Protein AF-A0A061AI65-F1 (afdb_monomer)

Sequence (169 aa):
MPPKVPLSLSTRLTLSELQPLTQSQQLLRLYRRFIRLSIFIPSRKHRLTYSSLLRDRFTIGFNSRHKKVLGIDPGLTDIDLIARTINTLELVNEAFTYNDKMSTDIIMNLIKLEQSKIIYASKNQKDRTLEGKFKQYEYHDDKKTLELTSLKEYDKTLMRFNETMNMCL

Nearest PDB structures (foldseek):
  8qj2-assembly1_A  TM=2.669E-01  e=6.854E+00  Escherichia coli

InterPro domains:
  IPR060746 Increased recombination centres protein 19 [PF27708] (9-169)

Foldseek 3Di:
DDDPDPPPCPPQDDLVNQVVDDLVVLLVVLLVLQLVLLVQVPDPLLSVLSNVVSVVLSVQDLQNLCCVQVVDRPPDDSSLSSVQSSLQSVLSCCVRVVVPVVSVVVSSVVSVVSVVVVVVCVVVCPPPPCVPPVPDPDDDDDDDPDPVCVVSVVSNVVSVVSVVSSHSD

Structure (mmCIF, N/CA/C/O backbone):
data_AF-A0A061AI65-F1
#
_entry.id   AF-A0A061AI65-F1
#
loop_
_atom_site.group_PDB
_atom_site.id
_atom_site.type_symbol
_atom_site.label_atom_id
_atom_site.label_alt_id
_atom_site.label_comp_id
_atom_site.label_asym_id
_atom_site.label_entity_id
_atom_site.label_seq_id
_atom_site.pdbx_PDB_ins_code
_atom_site.Cartn_x
_atom_site.Cartn_y
_atom_site.Cartn_z
_atom_site.occupancy
_atom_site.B_iso_or_equiv
_atom_site.auth_seq_id
_atom_site.auth_comp_id
_atom_site.auth_asym_id
_atom_site.auth_atom_id
_atom_site.pdbx_PDB_model_num
ATOM 1 N N . MET A 1 1 ? -27.008 4.906 -20.277 1.00 35.16 1 MET A N 1
ATOM 2 C CA . MET A 1 1 ? -25.859 4.095 -20.736 1.00 35.16 1 MET A CA 1
ATOM 3 C C . MET A 1 1 ? -24.584 4.861 -20.422 1.00 35.16 1 MET A C 1
ATOM 5 O O . MET A 1 1 ? -24.478 5.980 -20.908 1.00 35.16 1 MET A O 1
ATOM 9 N N . PRO A 1 2 ? -23.656 4.356 -19.594 1.00 33.47 2 PRO A N 1
ATOM 10 C CA . PRO A 1 2 ? -22.351 4.991 -19.478 1.00 33.47 2 PRO A CA 1
ATOM 11 C C . PRO A 1 2 ? -21.491 4.608 -20.698 1.00 33.47 2 PRO A C 1
ATOM 13 O O . PRO A 1 2 ? -21.661 3.512 -21.244 1.00 33.47 2 PRO A O 1
ATOM 16 N N . PRO A 1 3 ? -20.602 5.498 -21.164 1.00 41.28 3 PRO A N 1
ATOM 17 C CA . PRO A 1 3 ? -19.841 5.272 -22.382 1.00 41.28 3 PRO A CA 1
ATOM 18 C C . PRO A 1 3 ? -18.800 4.166 -22.177 1.00 41.28 3 PRO A C 1
ATOM 20 O O . PRO A 1 3 ? -18.000 4.204 -21.242 1.00 41.28 3 PRO A O 1
ATOM 23 N N . LYS A 1 4 ? -18.793 3.197 -23.101 1.00 47.69 4 LYS A N 1
ATOM 24 C CA . LYS A 1 4 ? -17.677 2.277 -23.339 1.00 47.69 4 LYS A CA 1
ATOM 25 C C . LYS A 1 4 ? -16.541 3.070 -23.985 1.00 47.69 4 LYS A C 1
ATOM 27 O O . LYS A 1 4 ? -16.437 3.123 -25.205 1.00 47.69 4 LYS A O 1
ATOM 32 N N . VAL A 1 5 ? -15.702 3.704 -23.175 1.00 42.16 5 VAL A N 1
ATOM 33 C CA . VAL A 1 5 ? -14.357 4.065 -23.630 1.00 42.16 5 VAL A CA 1
ATOM 34 C C . VAL A 1 5 ? -13.497 2.828 -23.398 1.00 42.16 5 VAL A C 1
ATOM 36 O O . VAL A 1 5 ? -13.370 2.417 -22.241 1.00 42.16 5 VAL A O 1
ATOM 39 N N . PRO A 1 6 ? -12.897 2.210 -24.429 1.00 40.97 6 PRO A N 1
ATOM 40 C CA . PRO A 1 6 ? -11.776 1.334 -24.180 1.00 40.97 6 PRO A CA 1
ATOM 41 C C . PRO A 1 6 ? -10.648 2.267 -23.751 1.00 40.97 6 PRO A C 1
ATOM 43 O O . PRO A 1 6 ? -9.958 2.860 -24.578 1.00 40.97 6 PRO A O 1
ATOM 46 N N . LEU A 1 7 ? -10.490 2.472 -22.441 1.00 44.16 7 LEU A N 1
ATOM 47 C CA . LEU A 1 7 ? -9.191 2.882 -21.942 1.00 44.16 7 LEU A CA 1
ATOM 48 C C . LEU A 1 7 ? -8.259 1.783 -22.436 1.00 44.16 7 LEU A C 1
ATOM 50 O O . LEU A 1 7 ? -8.306 0.668 -21.918 1.00 44.16 7 LEU A O 1
ATOM 54 N N . SER A 1 8 ? -7.444 2.074 -23.451 1.00 43.12 8 SER A N 1
ATOM 55 C CA . SER A 1 8 ? -6.233 1.309 -23.699 1.00 43.12 8 SER A CA 1
ATOM 56 C C . SER A 1 8 ? -5.347 1.542 -22.477 1.00 43.12 8 SER A C 1
ATOM 58 O O . SER A 1 8 ? -4.449 2.386 -22.451 1.00 43.12 8 SER A O 1
ATOM 60 N N . LEU A 1 9 ? -5.698 0.850 -21.399 1.00 47.81 9 LEU A N 1
ATOM 61 C CA . LEU A 1 9 ? -4.876 0.573 -20.256 1.00 47.81 9 LEU A CA 1
ATOM 62 C C . LEU A 1 9 ? -3.701 -0.203 -20.847 1.00 47.81 9 LEU A C 1
ATOM 64 O O . LEU A 1 9 ? -3.693 -1.422 -20.877 1.00 47.81 9 LEU A O 1
ATOM 68 N N . SER A 1 10 ? -2.703 0.504 -21.376 1.00 47.09 10 SER A N 1
ATOM 69 C CA . SER A 1 10 ? -1.340 0.011 -21.259 1.00 47.09 10 SER A CA 1
ATOM 70 C C . SER A 1 10 ? -1.088 -0.000 -19.748 1.00 47.09 10 SER A C 1
ATOM 72 O O . SER A 1 10 ? -0.839 1.043 -19.121 1.00 47.09 10 SER A O 1
ATOM 74 N N . THR A 1 11 ? -1.455 -1.134 -19.142 1.00 54.12 11 THR A N 1
ATOM 75 C CA . THR A 1 11 ? -1.703 -1.295 -17.702 1.00 54.12 11 THR A CA 1
ATOM 76 C C . THR A 1 11 ? -0.440 -1.606 -16.937 1.00 54.12 11 THR A C 1
ATOM 78 O O . THR A 1 11 ? -0.403 -1.398 -15.728 1.00 54.12 11 THR A O 1
ATOM 81 N N . ARG A 1 12 ? 0.591 -2.085 -17.632 1.00 67.06 12 ARG A N 1
ATOM 82 C CA . ARG A 1 12 ? 1.801 -2.583 -17.004 1.00 67.06 12 ARG A CA 1
ATOM 83 C C . ARG A 1 12 ? 2.902 -1.545 -17.119 1.00 67.06 12 ARG A C 1
ATOM 85 O O . ARG A 1 12 ? 3.507 -1.388 -18.169 1.00 67.06 12 ARG A O 1
ATOM 92 N N . LEU A 1 13 ? 3.100 -0.805 -16.037 1.00 80.38 13 LEU A N 1
ATOM 93 C CA . LEU A 1 13 ? 4.255 0.067 -15.879 1.00 80.38 13 LEU A CA 1
ATOM 94 C C . LEU A 1 13 ? 5.452 -0.822 -15.536 1.00 80.38 13 LEU A C 1
ATOM 96 O O . LEU A 1 13 ? 5.397 -1.539 -14.540 1.00 80.38 13 LEU A O 1
ATOM 100 N N . THR A 1 14 ? 6.503 -0.806 -16.348 1.00 85.00 14 THR A N 1
ATOM 101 C CA . THR A 1 14 ? 7.672 -1.668 -16.122 1.00 85.00 14 THR A CA 1
ATOM 102 C C . THR A 1 14 ? 8.815 -0.908 -15.457 1.00 85.00 14 THR A C 1
ATOM 104 O O . THR A 1 14 ? 8.885 0.323 -15.483 1.00 85.00 14 THR A O 1
ATOM 107 N N . LEU A 1 15 ? 9.759 -1.651 -14.875 1.00 84.44 15 LEU A N 1
ATOM 108 C CA . LEU A 1 15 ? 10.965 -1.059 -14.300 1.00 84.44 15 LEU A CA 1
ATOM 109 C C . LEU A 1 15 ? 11.817 -0.359 -15.372 1.00 84.44 15 LEU A C 1
ATOM 111 O O . LEU A 1 15 ? 12.333 0.726 -15.120 1.00 84.44 15 LEU A O 1
ATOM 115 N N . SER A 1 16 ? 11.906 -0.928 -16.579 1.00 85.88 16 SER A N 1
ATOM 116 C CA . SER A 1 16 ? 12.660 -0.347 -17.698 1.00 85.88 16 SER A CA 1
ATOM 117 C C . SER A 1 16 ? 12.093 0.994 -18.172 1.00 85.88 16 SER A C 1
ATOM 119 O O . SER A 1 16 ? 12.851 1.875 -18.565 1.00 85.88 16 SER A O 1
ATOM 121 N N . GLU A 1 17 ? 10.774 1.189 -18.087 1.00 86.50 17 GLU A N 1
ATOM 122 C CA . GLU A 1 17 ? 10.128 2.471 -18.395 1.00 86.50 17 GLU A CA 1
ATOM 123 C C . GLU A 1 17 ? 10.386 3.546 -17.330 1.00 86.50 17 GLU A C 1
ATOM 125 O O . GLU A 1 17 ? 10.315 4.744 -17.622 1.00 86.50 17 GLU A O 1
ATOM 130 N N . LEU A 1 18 ? 10.642 3.136 -16.085 1.00 88.00 18 LEU A N 1
ATOM 131 C CA . LEU A 1 18 ? 10.854 4.040 -14.956 1.00 88.00 18 LEU A CA 1
ATOM 132 C C . LEU A 1 18 ? 12.325 4.375 -14.718 1.00 88.00 18 LEU A C 1
ATOM 134 O O . LEU A 1 18 ? 12.623 5.511 -14.358 1.00 88.00 18 LEU A O 1
ATOM 138 N N . GLN A 1 19 ? 13.239 3.432 -14.946 1.00 87.00 19 GLN A N 1
ATOM 139 C CA . GLN A 1 19 ? 14.679 3.603 -14.733 1.00 87.00 19 GLN A CA 1
ATOM 140 C C . GLN A 1 19 ? 15.302 4.869 -15.345 1.00 87.00 19 GLN A C 1
ATOM 142 O O . GLN A 1 19 ? 16.096 5.493 -14.645 1.00 87.00 19 GLN A O 1
ATOM 147 N N . PRO A 1 20 ? 14.967 5.307 -16.576 1.00 90.50 20 PRO A N 1
ATOM 148 C CA . PRO A 1 20 ? 15.583 6.510 -17.143 1.00 90.50 20 PRO A CA 1
ATOM 149 C C . PRO A 1 20 ? 15.086 7.823 -16.511 1.00 90.50 20 PRO A C 1
ATOM 151 O O . PRO A 1 20 ? 15.587 8.893 -16.848 1.00 90.50 20 PRO A O 1
ATOM 154 N N . LEU A 1 21 ? 14.072 7.777 -15.643 1.00 90.81 21 LEU A N 1
ATOM 155 C CA . LEU A 1 21 ? 13.452 8.954 -15.037 1.00 90.81 21 LEU A CA 1
ATOM 156 C C . LEU A 1 21 ? 14.089 9.299 -13.688 1.00 90.81 21 LEU A C 1
ATOM 158 O O . LEU A 1 21 ? 14.644 8.442 -13.006 1.00 90.81 21 LEU A O 1
ATOM 162 N N . THR A 1 22 ? 13.929 10.547 -13.243 1.00 90.75 22 THR A N 1
ATOM 163 C CA . THR A 1 22 ? 14.318 10.922 -11.875 1.00 90.75 22 THR A CA 1
ATOM 164 C C . THR A 1 22 ? 13.389 10.278 -10.842 1.00 90.75 22 THR A C 1
ATOM 166 O O . THR A 1 22 ? 12.217 10.020 -11.126 1.00 90.75 22 THR A O 1
ATOM 169 N N . GLN A 1 23 ? 13.862 10.090 -9.607 1.00 85.81 23 GLN A N 1
ATOM 170 C CA . GLN A 1 23 ? 13.065 9.493 -8.524 1.00 85.81 23 GLN A CA 1
ATOM 171 C C . GLN A 1 23 ? 11.710 10.199 -8.328 1.00 85.81 23 GLN A C 1
ATOM 173 O O . GLN A 1 23 ? 10.664 9.559 -8.235 1.00 85.81 23 GLN A O 1
ATOM 178 N N . SER A 1 24 ? 11.697 11.536 -8.363 1.00 87.00 24 SER A N 1
ATOM 179 C CA . SER A 1 24 ? 10.463 12.328 -8.275 1.00 87.00 24 SER A CA 1
ATOM 180 C C . SER A 1 24 ? 9.481 12.012 -9.413 1.00 87.00 24 SER A C 1
ATOM 182 O O . SER A 1 24 ? 8.281 11.847 -9.184 1.00 87.00 24 SER A O 1
ATOM 184 N N . GLN A 1 25 ? 9.980 11.867 -10.644 1.00 90.94 25 GLN A N 1
ATOM 185 C CA . GLN A 1 25 ? 9.159 11.522 -11.806 1.00 90.94 25 GLN A CA 1
ATOM 186 C C . GLN A 1 25 ? 8.619 10.091 -11.723 1.00 90.94 25 GLN A C 1
ATOM 188 O O . GLN A 1 25 ? 7.455 9.865 -12.063 1.00 90.94 25 GLN A O 1
ATOM 193 N N . GLN A 1 26 ? 9.430 9.140 -11.252 1.00 90.12 26 GLN A N 1
ATOM 194 C CA . GLN A 1 26 ? 9.018 7.750 -11.043 1.00 90.12 26 GLN A CA 1
ATOM 195 C C . GLN A 1 26 ? 7.874 7.676 -10.028 1.00 90.12 26 GLN A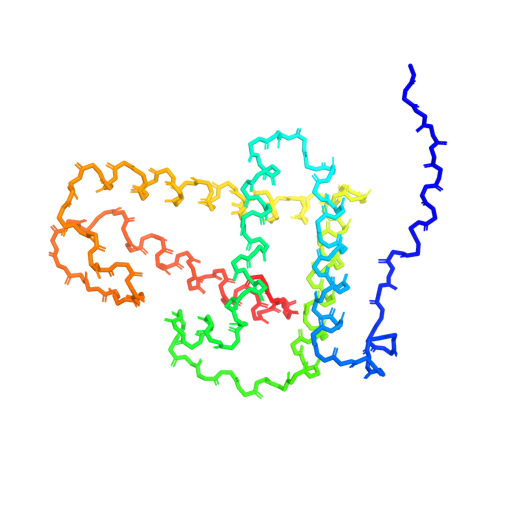 C 1
ATOM 197 O O . GLN A 1 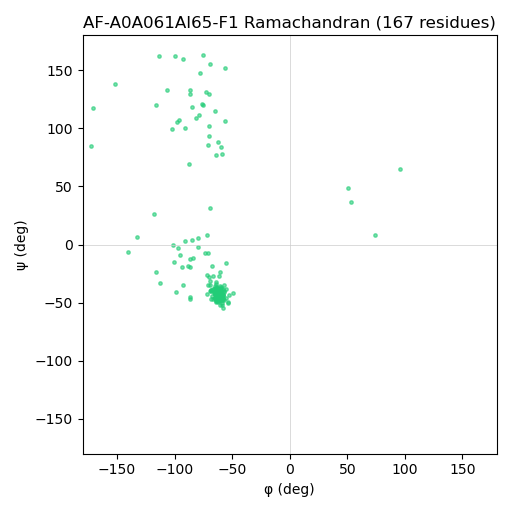26 ? 6.801 7.152 -10.342 1.00 90.12 26 GLN A O 1
ATOM 202 N N . LEU A 1 27 ? 8.060 8.289 -8.854 1.00 88.19 27 LEU A N 1
ATOM 203 C CA . LEU A 1 27 ? 7.054 8.340 -7.793 1.00 88.19 27 LEU A CA 1
ATOM 204 C C . LEU A 1 27 ? 5.771 9.029 -8.264 1.00 88.19 27 LEU A C 1
ATOM 206 O O . LEU A 1 27 ? 4.677 8.520 -8.027 1.00 88.19 27 LEU A O 1
ATOM 210 N N . LEU A 1 28 ? 5.879 10.142 -8.994 1.00 90.06 28 LEU A N 1
ATOM 211 C CA . LEU A 1 28 ? 4.715 10.849 -9.526 1.00 90.06 28 LEU A CA 1
ATOM 212 C C . LEU A 1 28 ? 3.937 10.006 -10.546 1.00 90.06 28 LEU A C 1
ATOM 214 O O . LEU A 1 28 ? 2.702 10.013 -10.541 1.00 90.06 28 LEU A O 1
ATOM 218 N N . ARG A 1 29 ? 4.631 9.280 -11.432 1.00 91.12 29 ARG A N 1
ATOM 219 C CA . ARG A 1 29 ? 3.983 8.384 -12.405 1.00 91.12 29 ARG A CA 1
ATOM 220 C C . ARG A 1 29 ? 3.267 7.232 -11.708 1.00 91.12 29 ARG A C 1
ATOM 222 O O . ARG A 1 29 ? 2.105 6.982 -12.032 1.00 91.12 29 ARG A O 1
ATOM 229 N N . LEU A 1 30 ? 3.920 6.592 -10.738 1.00 91.19 30 LEU A N 1
ATOM 230 C CA . LEU A 1 30 ? 3.333 5.533 -9.914 1.00 91.19 30 LEU A CA 1
ATOM 231 C C . LEU A 1 30 ? 2.100 6.047 -9.160 1.00 91.19 30 LEU A C 1
ATOM 233 O O . LEU A 1 30 ? 1.009 5.500 -9.316 1.00 91.19 30 LEU A O 1
ATOM 237 N N . TYR A 1 31 ? 2.228 7.164 -8.441 1.00 91.81 31 TYR A N 1
ATOM 238 C CA . TYR A 1 31 ? 1.137 7.780 -7.684 1.00 91.81 31 TYR A CA 1
ATOM 239 C C . TYR A 1 31 ? -0.083 8.083 -8.564 1.00 91.81 31 TYR A C 1
ATOM 241 O O . TYR A 1 31 ? -1.214 7.732 -8.225 1.00 91.81 31 TYR A O 1
ATOM 249 N N . ARG A 1 32 ? 0.127 8.670 -9.752 1.00 91.38 32 ARG A N 1
ATOM 250 C CA . ARG A 1 32 ? -0.959 8.944 -10.710 1.00 91.38 32 ARG A CA 1
ATOM 251 C C . ARG A 1 32 ? -1.684 7.672 -11.149 1.00 91.38 32 ARG A C 1
ATOM 253 O O . ARG A 1 32 ? -2.898 7.717 -11.347 1.00 91.38 32 ARG A O 1
ATOM 260 N N . ARG A 1 33 ? -0.976 6.550 -11.315 1.00 91.38 33 ARG A N 1
ATOM 261 C CA . ARG A 1 33 ? -1.590 5.259 -11.667 1.00 91.38 33 ARG A CA 1
ATOM 262 C C . ARG A 1 33 ? -2.436 4.720 -10.515 1.00 91.38 33 ARG A C 1
ATOM 264 O O . ARG A 1 33 ? -3.599 4.406 -10.750 1.00 91.38 33 ARG A O 1
ATOM 271 N N . PHE A 1 34 ? -1.925 4.731 -9.285 1.00 92.56 34 PHE A N 1
ATOM 272 C CA . PHE A 1 34 ? -2.707 4.340 -8.106 1.00 92.56 34 PHE A CA 1
ATOM 273 C C . PHE A 1 34 ? -3.977 5.181 -7.932 1.00 92.56 34 PHE A C 1
ATOM 275 O O . PHE A 1 34 ? -5.048 4.633 -7.677 1.00 92.56 34 PHE A O 1
ATOM 282 N N . ILE A 1 35 ? -3.885 6.502 -8.121 1.00 91.44 35 ILE A N 1
ATOM 283 C CA . ILE A 1 35 ? -5.040 7.404 -8.020 1.00 91.44 35 ILE A CA 1
ATOM 284 C C . ILE A 1 35 ? -6.082 7.103 -9.098 1.00 91.44 35 ILE A C 1
ATOM 286 O O . ILE A 1 35 ? -7.275 7.104 -8.800 1.00 91.44 35 ILE A O 1
ATOM 290 N N . ARG A 1 36 ? -5.669 6.792 -10.332 1.00 91.06 36 ARG A N 1
ATOM 291 C CA . ARG A 1 36 ? -6.611 6.393 -11.391 1.00 91.06 36 ARG A CA 1
ATOM 292 C C . ARG A 1 36 ? -7.387 5.133 -11.025 1.00 91.06 36 ARG A C 1
ATOM 294 O O . ARG A 1 36 ? -8.570 5.077 -11.326 1.00 91.06 36 ARG A O 1
ATOM 301 N N . LEU A 1 37 ? -6.769 4.174 -10.334 1.00 89.69 37 LEU A N 1
ATOM 302 C CA . LEU A 1 37 ? -7.450 2.949 -9.898 1.00 89.69 37 LEU A CA 1
ATOM 303 C C . LEU A 1 37 ? -8.525 3.206 -8.828 1.00 89.69 37 LEU A C 1
ATOM 305 O O . LEU A 1 37 ? -9.441 2.404 -8.676 1.00 89.69 37 LEU A O 1
ATOM 309 N N . SER A 1 38 ? -8.494 4.356 -8.142 1.00 89.56 38 SER A N 1
ATOM 310 C CA . SER A 1 38 ? -9.519 4.698 -7.146 1.00 89.56 38 SER A CA 1
ATOM 311 C C . SER A 1 38 ? -10.936 4.776 -7.727 1.00 89.56 38 SER A C 1
ATOM 313 O O . SER A 1 38 ? -11.898 4.582 -6.988 1.00 89.56 38 SER A O 1
ATOM 315 N N . ILE A 1 39 ? -11.093 5.019 -9.036 1.00 88.44 39 ILE A N 1
ATOM 316 C CA . ILE A 1 39 ? -12.410 5.098 -9.691 1.00 88.44 39 ILE A CA 1
ATOM 317 C C . ILE A 1 39 ? -13.193 3.784 -9.596 1.00 88.44 39 ILE A C 1
ATOM 319 O O . ILE A 1 39 ? -14.420 3.809 -9.590 1.00 88.44 39 ILE A O 1
ATOM 323 N N . PHE A 1 40 ? -12.485 2.658 -9.486 1.00 88.25 40 PHE A N 1
ATOM 324 C CA . PHE A 1 40 ? -13.061 1.319 -9.407 1.00 88.25 40 PHE A CA 1
ATOM 325 C C . PHE A 1 40 ? -13.492 0.937 -7.985 1.00 88.25 40 PHE A C 1
ATOM 327 O O . PHE A 1 40 ? -14.220 -0.032 -7.796 1.00 88.25 40 PHE A O 1
ATOM 334 N N . ILE A 1 41 ? -13.106 1.717 -6.970 1.00 88.38 41 ILE A N 1
ATOM 335 C CA . ILE A 1 41 ? -13.553 1.499 -5.593 1.00 88.38 41 ILE A CA 1
ATOM 336 C C . ILE A 1 41 ? -15.009 1.983 -5.475 1.00 88.38 41 ILE A C 1
ATOM 338 O O . ILE A 1 41 ? -15.262 3.182 -5.652 1.00 88.38 41 ILE A O 1
ATOM 342 N N . PRO A 1 42 ? -15.981 1.121 -5.112 1.00 84.25 42 PRO A N 1
ATOM 343 C CA . PRO A 1 42 ? -17.406 1.459 -5.227 1.00 84.25 42 PRO A CA 1
ATOM 344 C C . PRO A 1 42 ? -17.861 2.613 -4.321 1.00 84.25 42 PRO A C 1
ATOM 346 O O . PRO A 1 42 ? -18.599 3.510 -4.735 1.00 84.25 42 PRO A O 1
ATOM 349 N N . SER A 1 43 ? -17.395 2.631 -3.071 1.00 89.81 43 SER A N 1
ATOM 350 C CA . SER A 1 43 ? -17.830 3.604 -2.063 1.00 89.81 43 SER A CA 1
ATOM 351 C C . SER A 1 43 ? -17.015 4.892 -2.121 1.00 89.81 43 SER A C 1
ATOM 353 O O . SER A 1 43 ? -15.787 4.865 -2.021 1.00 89.81 43 SER A O 1
ATOM 355 N N . ARG A 1 44 ? -17.698 6.048 -2.171 1.00 88.69 44 ARG A N 1
ATOM 356 C CA . ARG A 1 44 ? -17.054 7.373 -2.077 1.00 88.69 44 ARG A CA 1
ATOM 357 C C . ARG A 1 44 ? -16.202 7.503 -0.814 1.00 88.69 44 ARG A C 1
ATOM 359 O O . ARG A 1 44 ? -15.121 8.078 -0.874 1.00 88.69 44 ARG A O 1
ATOM 366 N N . LYS A 1 45 ? -16.671 6.953 0.309 1.00 87.56 45 LYS A N 1
ATOM 367 C CA . LYS A 1 45 ? -15.940 6.970 1.581 1.00 87.56 45 LYS A CA 1
ATOM 368 C C . LYS A 1 45 ? -14.619 6.207 1.462 1.00 87.56 45 LYS A C 1
ATOM 370 O O . LYS A 1 45 ? -13.568 6.759 1.763 1.00 87.56 45 LYS A O 1
ATOM 375 N N . HIS A 1 46 ? -14.672 4.991 0.921 1.00 88.25 46 HIS A N 1
ATOM 376 C CA . HIS A 1 46 ? -13.488 4.161 0.697 1.00 88.25 46 HIS A CA 1
ATOM 377 C C . HIS A 1 46 ? -12.517 4.797 -0.307 1.00 88.25 46 HIS A C 1
ATOM 379 O O . HIS A 1 46 ? -11.313 4.744 -0.088 1.00 88.25 46 HIS A O 1
ATOM 385 N N . ARG A 1 47 ? -13.014 5.476 -1.354 1.00 90.81 47 ARG A N 1
ATOM 386 C CA . ARG A 1 47 ? -12.172 6.240 -2.296 1.00 90.81 47 ARG A CA 1
ATOM 387 C C . ARG 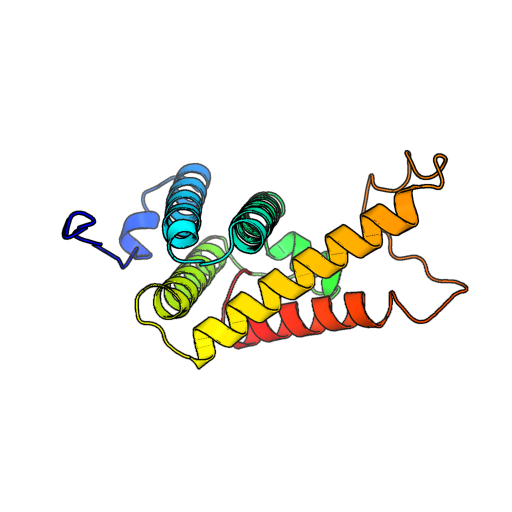A 1 47 ? -11.368 7.345 -1.617 1.00 90.81 47 ARG A C 1
ATOM 389 O O . ARG A 1 47 ? -10.182 7.502 -1.905 1.00 90.81 47 ARG A O 1
ATOM 396 N N . LEU A 1 48 ? -12.005 8.109 -0.728 1.00 87.50 48 LEU A N 1
ATOM 397 C CA . LEU A 1 48 ? -11.335 9.173 0.024 1.00 87.50 48 LEU A CA 1
ATOM 398 C C . LEU A 1 48 ? -10.272 8.598 0.963 1.00 87.50 48 LEU A C 1
ATOM 400 O O . LEU A 1 48 ? -9.140 9.072 0.953 1.00 87.50 48 LEU A O 1
ATOM 404 N N . THR A 1 49 ? -10.608 7.541 1.706 1.00 85.88 49 THR A N 1
ATOM 405 C CA . THR A 1 49 ? -9.656 6.856 2.589 1.00 85.88 49 THR A CA 1
ATOM 406 C C . THR A 1 49 ? -8.473 6.283 1.813 1.00 85.88 49 THR A C 1
ATOM 408 O O . THR A 1 49 ? -7.331 6.514 2.191 1.00 85.88 49 THR A O 1
ATOM 411 N N . TYR A 1 50 ? -8.725 5.613 0.690 1.00 91.19 50 TYR A N 1
ATOM 412 C CA . TYR A 1 50 ? -7.679 5.087 -0.183 1.00 91.19 50 TYR A CA 1
ATOM 413 C C . TYR A 1 50 ? -6.761 6.195 -0.718 1.00 91.19 50 TYR A C 1
ATOM 415 O O . TYR A 1 50 ? -5.543 6.062 -0.695 1.00 91.19 50 TYR A O 1
ATOM 423 N N . SER A 1 51 ? -7.327 7.329 -1.138 1.00 89.31 51 SER A N 1
ATOM 424 C CA . SER A 1 51 ? -6.537 8.471 -1.615 1.00 89.31 51 SER A CA 1
ATOM 425 C C . SER A 1 51 ? -5.673 9.085 -0.507 1.00 89.31 51 SER A C 1
ATOM 427 O O . SER A 1 51 ? -4.540 9.486 -0.771 1.00 89.31 51 SER A O 1
ATOM 429 N N . SER A 1 52 ? -6.190 9.149 0.726 1.00 85.75 52 SER A N 1
ATOM 430 C CA . SER A 1 52 ? -5.421 9.588 1.898 1.00 85.75 52 SER A CA 1
ATOM 431 C C . SER A 1 52 ? -4.269 8.629 2.184 1.00 85.75 52 SER A C 1
ATOM 433 O O . SER A 1 52 ? -3.125 9.063 2.262 1.00 85.75 52 SER A O 1
ATOM 435 N N . LEU A 1 53 ? -4.559 7.324 2.222 1.00 87.56 53 LEU A N 1
ATOM 436 C CA . LEU A 1 53 ? -3.559 6.280 2.417 1.00 87.56 53 LEU A CA 1
ATOM 437 C C . LEU A 1 53 ? -2.429 6.406 1.390 1.00 87.56 53 LEU A C 1
ATOM 439 O O . LEU A 1 53 ? -1.263 6.456 1.762 1.00 87.56 53 LEU A O 1
ATOM 443 N N . LEU A 1 54 ? -2.756 6.517 0.099 1.00 90.50 54 LEU A N 1
ATOM 444 C CA . LEU A 1 54 ? -1.748 6.687 -0.949 1.00 90.50 54 LEU A CA 1
ATOM 445 C C . LEU A 1 54 ? -0.881 7.926 -0.725 1.00 90.50 54 LEU A C 1
ATOM 447 O O . LEU A 1 54 ? 0.334 7.854 -0.885 1.00 90.50 54 LEU A O 1
ATOM 451 N N . ARG A 1 55 ? -1.479 9.062 -0.350 1.00 87.12 55 ARG A N 1
ATOM 452 C CA . ARG A 1 55 ? -0.723 10.288 -0.073 1.00 87.12 55 ARG A CA 1
ATOM 453 C C . ARG A 1 55 ? 0.300 10.058 1.033 1.00 87.12 55 ARG A C 1
ATOM 455 O O . ARG A 1 55 ? 1.464 10.412 0.856 1.00 87.12 55 ARG A O 1
ATOM 462 N N . ASP A 1 56 ? -0.115 9.433 2.127 1.00 81.75 56 ASP A N 1
ATOM 463 C CA . ASP A 1 56 ? 0.755 9.166 3.272 1.00 81.75 56 ASP A CA 1
ATOM 464 C C . ASP A 1 56 ? 1.877 8.190 2.900 1.00 81.75 56 ASP A C 1
ATOM 466 O O . ASP A 1 56 ? 3.043 8.425 3.225 1.00 81.75 56 ASP A O 1
ATOM 470 N N . ARG A 1 57 ? 1.557 7.135 2.136 1.00 83.00 57 ARG A N 1
A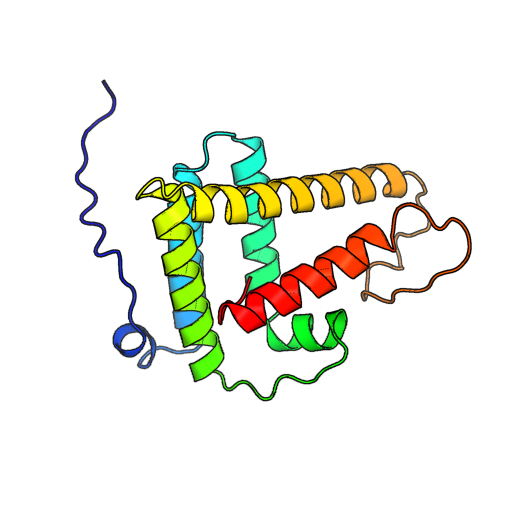TOM 471 C CA . ARG A 1 57 ? 2.529 6.119 1.697 1.00 83.00 57 ARG A CA 1
ATOM 472 C C . ARG A 1 57 ? 3.533 6.628 0.662 1.00 83.00 57 ARG A C 1
ATOM 474 O O . ARG A 1 57 ? 4.651 6.121 0.621 1.00 83.00 57 ARG A O 1
ATOM 481 N N . PHE A 1 58 ? 3.169 7.622 -0.144 1.00 85.25 58 PHE A N 1
ATOM 482 C CA . PHE A 1 58 ? 4.092 8.269 -1.082 1.00 85.25 58 PHE A CA 1
ATOM 483 C C . PHE A 1 58 ? 4.861 9.443 -0.460 1.00 85.25 58 PHE A C 1
ATOM 485 O O . PHE A 1 58 ? 5.898 9.831 -0.988 1.00 85.25 58 PHE A O 1
ATOM 492 N N . THR A 1 59 ? 4.383 9.995 0.660 1.00 81.56 59 THR A N 1
ATOM 493 C CA . THR A 1 59 ? 5.054 11.090 1.381 1.00 81.56 59 THR A CA 1
ATOM 494 C C . THR A 1 59 ? 6.088 10.559 2.371 1.00 81.56 59 THR A C 1
ATOM 496 O O . THR A 1 59 ? 7.217 11.040 2.415 1.00 81.56 59 THR A O 1
ATOM 499 N N . ILE A 1 60 ? 5.726 9.553 3.171 1.00 77.88 60 ILE A N 1
ATOM 500 C CA . ILE A 1 60 ? 6.645 8.908 4.111 1.00 77.88 60 ILE A CA 1
ATOM 501 C C . ILE A 1 60 ? 7.196 7.668 3.418 1.00 77.88 60 ILE A C 1
ATOM 503 O O . ILE A 1 60 ? 6.461 6.701 3.296 1.00 77.88 60 ILE A O 1
ATOM 507 N N . GLY A 1 61 ? 8.459 7.663 2.985 1.00 78.50 61 GLY A N 1
ATOM 508 C CA . GLY A 1 61 ? 9.053 6.530 2.258 1.00 78.50 61 GLY A CA 1
ATOM 509 C C . GLY A 1 61 ? 8.972 5.186 3.001 1.00 78.50 61 GLY A C 1
ATOM 51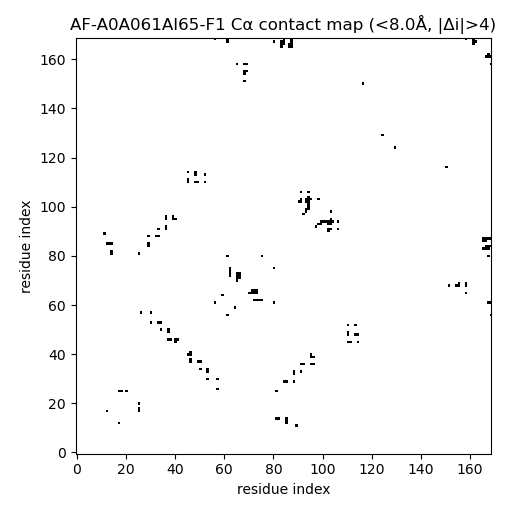0 O O . GLY A 1 61 ? 8.953 5.141 4.235 1.00 78.50 61 GLY A O 1
ATOM 511 N N . PHE A 1 62 ? 8.940 4.078 2.249 1.00 84.81 62 PHE A N 1
ATOM 512 C CA . PHE A 1 62 ? 8.813 2.720 2.799 1.00 84.81 62 PHE A CA 1
ATOM 513 C C . PHE A 1 62 ? 9.881 2.418 3.855 1.00 84.81 62 PHE A C 1
ATOM 515 O O . PHE A 1 62 ? 9.522 2.034 4.965 1.00 84.81 62 PHE A O 1
ATOM 522 N N . ASN A 1 63 ? 11.161 2.684 3.562 1.00 84.75 63 ASN A N 1
ATOM 523 C CA . ASN A 1 63 ? 12.260 2.409 4.495 1.00 84.75 63 ASN A CA 1
ATOM 524 C C . ASN A 1 63 ? 12.068 3.125 5.841 1.00 84.75 63 ASN A C 1
ATOM 526 O O . ASN A 1 63 ? 12.256 2.539 6.907 1.00 84.75 63 ASN A O 1
ATOM 530 N N . SER A 1 64 ? 11.590 4.373 5.810 1.00 83.56 64 SER A N 1
ATOM 531 C CA . SER A 1 64 ? 11.275 5.129 7.023 1.00 83.56 64 SER A CA 1
ATOM 532 C C . SER A 1 64 ? 10.109 4.524 7.804 1.00 83.56 64 SER A C 1
ATOM 534 O O . SER A 1 64 ? 10.164 4.476 9.032 1.00 83.56 64 SER A O 1
ATOM 536 N N . ARG A 1 65 ? 9.048 4.061 7.128 1.00 83.06 65 ARG A N 1
ATOM 537 C CA . ARG A 1 65 ? 7.917 3.392 7.797 1.00 83.06 65 ARG A CA 1
ATOM 538 C C . ARG A 1 65 ? 8.341 2.056 8.388 1.00 83.06 65 ARG A C 1
ATOM 540 O O . ARG A 1 65 ? 8.008 1.769 9.528 1.00 83.06 65 ARG A O 1
ATOM 547 N N . HIS A 1 66 ? 9.099 1.272 7.638 1.00 85.06 66 HIS A N 1
ATOM 548 C CA . HIS A 1 66 ? 9.609 -0.025 8.051 1.00 85.06 66 HIS A CA 1
ATOM 549 C C . HIS A 1 66 ? 10.468 0.080 9.313 1.00 85.06 66 HIS A C 1
ATOM 551 O O . HIS A 1 66 ? 10.176 -0.573 10.314 1.00 85.06 66 HIS A O 1
ATOM 557 N N . LYS A 1 67 ? 11.439 1.000 9.320 1.00 83.25 67 LYS A N 1
ATOM 558 C CA . LYS A 1 67 ? 12.263 1.285 10.498 1.00 83.25 67 LYS A CA 1
ATOM 559 C C . LYS A 1 67 ? 11.430 1.721 11.700 1.00 83.25 67 LYS A C 1
ATOM 561 O O . LYS A 1 67 ? 11.675 1.263 12.807 1.00 83.25 67 LYS A O 1
ATOM 566 N N . LYS A 1 68 ? 10.406 2.553 11.493 1.00 80.75 68 LYS A N 1
ATOM 567 C CA . LYS A 1 68 ? 9.508 3.002 12.572 1.00 80.75 68 LYS A CA 1
ATOM 568 C C . LYS A 1 68 ? 8.598 1.897 13.116 1.00 80.75 68 LYS A C 1
ATOM 570 O O . LYS A 1 68 ? 8.343 1.862 14.313 1.00 80.75 68 LYS A O 1
ATOM 575 N N . VAL A 1 69 ? 8.069 1.035 12.249 1.00 81.56 69 VAL A N 1
ATOM 576 C CA . VAL A 1 69 ? 7.053 0.031 12.607 1.00 81.56 69 VAL A CA 1
ATOM 577 C C . VAL A 1 69 ? 7.694 -1.253 13.129 1.00 81.56 69 VAL A C 1
ATOM 579 O O . VAL A 1 69 ? 7.244 -1.799 14.136 1.00 81.56 69 VAL A O 1
ATOM 582 N N . LEU A 1 70 ? 8.740 -1.732 12.454 1.00 82.06 70 LEU A N 1
ATOM 583 C CA . LEU A 1 70 ? 9.412 -2.991 12.771 1.00 82.06 70 LEU A CA 1
ATOM 584 C C . LEU A 1 70 ? 10.714 -2.805 13.555 1.00 82.06 70 LEU A C 1
ATOM 586 O O . LEU A 1 70 ? 11.199 -3.775 14.127 1.00 82.06 70 LEU A O 1
ATOM 590 N N . GLY A 1 71 ? 11.277 -1.593 13.613 1.00 80.56 71 GLY A N 1
ATOM 591 C CA . GLY A 1 71 ? 12.571 -1.351 14.265 1.00 80.56 71 GLY A CA 1
ATOM 592 C C . GLY A 1 71 ? 13.771 -1.866 13.466 1.00 80.56 71 GLY A C 1
ATOM 593 O O . GLY A 1 71 ? 14.886 -1.866 13.975 1.00 80.56 71 GLY A O 1
ATOM 594 N N . ILE A 1 72 ? 13.553 -2.309 12.227 1.00 79.69 72 ILE A N 1
ATOM 595 C CA . ILE A 1 72 ? 14.570 -2.903 11.355 1.00 79.69 72 ILE A CA 1
ATOM 596 C C . ILE A 1 72 ? 14.920 -1.884 10.275 1.00 79.69 72 ILE A C 1
ATOM 598 O O . ILE A 1 72 ? 14.015 -1.315 9.663 1.00 79.69 72 ILE A O 1
ATOM 602 N N . ASP A 1 73 ? 16.208 -1.654 10.023 1.00 77.00 73 ASP A N 1
ATOM 603 C CA . ASP A 1 73 ? 16.645 -0.814 8.908 1.00 77.00 73 ASP A CA 1
ATOM 604 C C . ASP A 1 73 ? 16.625 -1.641 7.614 1.00 77.00 73 ASP A C 1
ATOM 606 O O . ASP A 1 73 ? 17.422 -2.574 7.477 1.00 77.00 73 ASP A O 1
ATOM 610 N N . PRO A 1 74 ? 15.691 -1.388 6.683 1.00 67.56 74 PRO A N 1
ATOM 611 C CA . PRO A 1 74 ? 15.677 -2.119 5.431 1.00 67.56 74 PRO A CA 1
ATOM 612 C C . PRO A 1 74 ? 16.754 -1.524 4.523 1.00 67.56 74 PRO A C 1
ATOM 614 O O . PRO A 1 74 ? 16.618 -0.409 4.023 1.00 67.56 74 PRO A O 1
ATOM 617 N N . GLY A 1 75 ? 17.813 -2.286 4.261 1.00 75.12 75 GLY A N 1
ATOM 618 C CA . GLY A 1 75 ? 18.852 -1.942 3.282 1.00 75.12 75 GLY A CA 1
ATOM 619 C C . GLY A 1 75 ? 18.375 -1.985 1.822 1.00 75.12 75 GLY A C 1
ATOM 620 O O . GLY A 1 75 ? 19.155 -2.353 0.951 1.00 75.12 75 GLY A O 1
ATOM 621 N N . LEU A 1 76 ? 17.099 -1.680 1.550 1.00 85.62 76 LEU A N 1
ATOM 622 C CA . LEU A 1 76 ? 16.540 -1.687 0.199 1.00 85.62 76 LEU A CA 1
ATOM 623 C C . LEU A 1 76 ? 17.055 -0.492 -0.591 1.00 85.62 76 LEU A C 1
ATOM 625 O O . LEU A 1 76 ? 16.975 0.651 -0.128 1.00 85.62 76 LEU A O 1
ATOM 629 N N . THR A 1 77 ? 17.518 -0.774 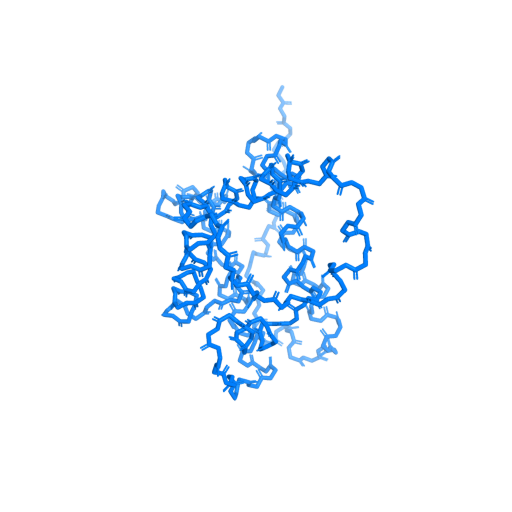-1.804 1.00 89.00 77 THR A N 1
ATOM 630 C CA . THR A 1 77 ? 17.932 0.254 -2.755 1.00 89.00 77 THR A CA 1
ATOM 631 C C . THR A 1 77 ? 16.715 0.949 -3.368 1.00 89.00 77 THR A C 1
ATOM 633 O O . THR A 1 77 ? 15.596 0.429 -3.343 1.00 89.00 77 THR A O 1
ATOM 636 N N . ASP A 1 78 ? 16.922 2.116 -3.981 1.00 85.19 78 ASP A N 1
ATOM 637 C CA . ASP A 1 78 ? 15.854 2.816 -4.708 1.00 85.19 78 ASP A CA 1
ATOM 638 C C . ASP A 1 78 ? 15.243 1.950 -5.820 1.00 85.19 78 ASP A C 1
ATOM 640 O O . ASP A 1 78 ? 14.034 1.991 -6.051 1.00 85.19 78 ASP A O 1
ATOM 644 N N . ILE A 1 79 ? 16.060 1.119 -6.476 1.00 87.44 79 ILE A N 1
ATOM 645 C CA . ILE A 1 79 ? 15.608 0.197 -7.524 1.00 87.44 79 ILE A CA 1
ATOM 646 C C . ILE A 1 79 ? 14.651 -0.848 -6.937 1.00 87.44 79 ILE A C 1
ATOM 648 O O . ILE A 1 79 ? 13.585 -1.083 -7.511 1.00 87.44 79 ILE A O 1
ATOM 652 N N . ASP A 1 80 ? 14.981 -1.416 -5.775 1.00 89.12 80 ASP A N 1
ATOM 653 C CA . ASP A 1 80 ? 14.121 -2.389 -5.091 1.00 89.12 80 ASP A CA 1
ATOM 654 C C . ASP A 1 80 ? 12.796 -1.757 -4.667 1.00 89.12 80 ASP A C 1
ATOM 656 O O . ASP A 1 80 ? 11.733 -2.359 -4.821 1.00 89.12 80 ASP A O 1
ATOM 660 N N . LEU A 1 81 ? 12.835 -0.517 -4.173 1.00 88.31 81 LEU A N 1
ATOM 661 C CA . LEU A 1 81 ? 11.636 0.228 -3.792 1.00 88.31 81 LEU A CA 1
ATOM 662 C C . LEU A 1 81 ? 10.708 0.460 -4.986 1.00 88.31 81 LEU A C 1
ATOM 664 O O . LEU A 1 81 ? 9.493 0.276 -4.872 1.00 88.31 81 LEU A O 1
ATOM 668 N N . ILE A 1 82 ? 11.259 0.828 -6.142 1.00 88.88 82 ILE A N 1
ATOM 669 C CA . ILE A 1 82 ? 10.477 1.014 -7.369 1.00 88.88 82 ILE A CA 1
ATOM 670 C C . ILE A 1 82 ? 9.884 -0.319 -7.822 1.00 88.88 82 ILE A C 1
ATOM 672 O O . ILE A 1 82 ? 8.686 -0.377 -8.102 1.00 88.88 82 ILE A O 1
ATOM 676 N N . ALA A 1 83 ? 10.680 -1.392 -7.842 1.00 88.94 83 ALA A N 1
ATOM 677 C CA . ALA A 1 83 ? 10.216 -2.724 -8.220 1.00 88.94 83 ALA A CA 1
ATOM 678 C C . ALA A 1 83 ? 9.066 -3.204 -7.314 1.00 88.94 83 ALA A C 1
ATOM 680 O O . ALA A 1 83 ? 8.005 -3.587 -7.805 1.00 88.94 83 ALA A O 1
ATOM 681 N N . ARG A 1 84 ? 9.212 -3.076 -5.990 1.00 90.38 84 ARG A N 1
ATOM 682 C CA . ARG A 1 84 ? 8.155 -3.417 -5.021 1.00 90.38 84 ARG A CA 1
ATOM 683 C C . ARG A 1 84 ? 6.910 -2.539 -5.160 1.00 90.38 84 ARG A C 1
ATOM 685 O O . ARG A 1 84 ? 5.784 -3.004 -4.970 1.00 90.38 84 ARG A O 1
ATOM 692 N N . THR A 1 85 ? 7.077 -1.269 -5.525 1.00 90.00 85 THR A N 1
ATOM 693 C CA . THR A 1 85 ? 5.946 -0.365 -5.779 1.00 90.00 85 THR A CA 1
ATOM 694 C C . THR A 1 85 ? 5.212 -0.722 -7.077 1.00 90.00 85 THR A C 1
ATOM 696 O O . THR A 1 85 ? 3.986 -0.623 -7.118 1.00 90.00 85 THR A O 1
ATOM 699 N N . ILE A 1 86 ? 5.918 -1.194 -8.112 1.00 90.62 86 ILE A N 1
ATOM 700 C CA . ILE A 1 86 ? 5.297 -1.758 -9.322 1.00 90.62 86 ILE A CA 1
ATOM 701 C C . ILE A 1 86 ? 4.498 -3.016 -8.966 1.00 90.62 86 ILE A C 1
ATOM 703 O O . ILE A 1 86 ? 3.323 -3.080 -9.311 1.00 90.62 86 ILE A O 1
ATOM 707 N N . ASN A 1 87 ? 5.069 -3.956 -8.206 1.00 89.81 87 ASN A N 1
ATOM 708 C CA . ASN A 1 87 ? 4.353 -5.165 -7.765 1.00 89.81 87 ASN A CA 1
ATOM 709 C C . ASN A 1 87 ? 3.074 -4.815 -6.991 1.00 89.81 87 ASN A C 1
ATOM 711 O O . ASN A 1 87 ? 2.009 -5.388 -7.199 1.00 89.81 87 ASN A O 1
ATOM 715 N N . THR A 1 88 ? 3.164 -3.802 -6.129 1.00 90.94 88 THR A N 1
ATOM 716 C CA . THR A 1 88 ? 2.008 -3.276 -5.397 1.00 90.94 88 THR A CA 1
ATOM 717 C C . THR A 1 88 ? 0.936 -2.730 -6.345 1.00 90.94 88 THR A C 1
ATOM 719 O O . THR A 1 88 ? -0.257 -2.927 -6.124 1.00 90.94 88 THR A O 1
ATOM 722 N N . LEU A 1 89 ? 1.346 -2.019 -7.398 1.00 91.00 89 LEU A N 1
ATOM 723 C CA . LEU A 1 89 ? 0.429 -1.487 -8.403 1.00 91.00 89 LEU A CA 1
ATOM 724 C C . LEU A 1 89 ? -0.257 -2.613 -9.183 1.00 91.00 89 LEU A C 1
ATOM 726 O O . LEU A 1 89 ? -1.446 -2.491 -9.473 1.00 91.00 89 LEU A O 1
ATOM 730 N N . GLU A 1 90 ? 0.466 -3.691 -9.495 1.00 89.06 90 GLU A N 1
ATOM 731 C CA . GLU A 1 90 ? -0.092 -4.883 -10.139 1.00 89.06 90 GLU A CA 1
ATOM 732 C C . GLU A 1 90 ? -1.174 -5.525 -9.263 1.00 89.06 90 GLU A C 1
ATOM 734 O O . GLU A 1 90 ? -2.294 -5.686 -9.744 1.00 89.06 90 GLU A O 1
ATOM 739 N N . LEU A 1 91 ? -0.914 -5.735 -7.965 1.00 88.50 91 LEU A N 1
ATOM 740 C CA . LEU A 1 91 ? -1.916 -6.263 -7.027 1.00 88.50 91 LEU A CA 1
ATOM 741 C C . LEU A 1 91 ? -3.179 -5.386 -6.965 1.00 88.50 91 LEU A C 1
ATOM 743 O O . LEU A 1 91 ? -4.306 -5.877 -7.004 1.00 88.50 91 LEU A O 1
ATOM 747 N N . VAL A 1 92 ? -3.020 -4.061 -6.872 1.00 89.25 92 VAL A N 1
ATOM 748 C CA . VAL A 1 92 ? -4.170 -3.138 -6.847 1.00 89.25 92 VAL A CA 1
ATOM 749 C C . VAL A 1 92 ? -4.939 -3.181 -8.170 1.00 89.25 92 VAL A C 1
ATOM 751 O O . VAL A 1 92 ? -6.166 -3.070 -8.188 1.00 89.25 92 VAL A O 1
ATOM 754 N N . ASN A 1 93 ? -4.235 -3.341 -9.288 1.00 89.19 93 ASN A N 1
ATOM 755 C CA . ASN A 1 93 ? -4.859 -3.483 -10.594 1.00 89.19 93 ASN A CA 1
ATOM 756 C C . ASN A 1 93 ? -5.626 -4.814 -10.712 1.00 89.19 93 ASN A C 1
ATOM 758 O O . ASN A 1 93 ? -6.738 -4.821 -11.235 1.00 89.19 93 ASN A O 1
ATOM 762 N N . GLU A 1 94 ? -5.100 -5.912 -10.168 1.00 86.62 94 GLU A N 1
ATOM 763 C CA . GLU A 1 94 ? -5.804 -7.198 -10.059 1.00 86.62 94 GLU A CA 1
ATOM 764 C C . GLU A 1 94 ? -7.069 -7.091 -9.206 1.00 86.62 94 GLU A C 1
ATOM 766 O O . GLU A 1 94 ? -8.150 -7.506 -9.636 1.00 86.62 94 GLU A O 1
ATOM 771 N N . ALA A 1 95 ? -6.964 -6.422 -8.057 1.00 87.75 95 ALA A N 1
ATOM 772 C CA . ALA A 1 95 ? -8.072 -6.201 -7.137 1.00 87.75 95 ALA A CA 1
ATOM 773 C C . ALA A 1 95 ? -9.249 -5.438 -7.763 1.00 87.75 95 ALA A C 1
ATOM 775 O O . ALA A 1 95 ? -10.401 -5.708 -7.423 1.00 87.75 95 ALA A O 1
ATOM 776 N N . PHE A 1 96 ? -8.978 -4.451 -8.619 1.00 84.38 96 PHE A N 1
ATOM 777 C CA . PHE A 1 96 ? -9.988 -3.474 -9.036 1.00 84.38 96 PHE A CA 1
ATOM 778 C C . PHE A 1 96 ? -10.345 -3.494 -10.522 1.00 84.38 96 PHE A C 1
ATOM 780 O O . PHE A 1 96 ? -11.443 -3.072 -10.880 1.00 84.38 96 PHE A O 1
ATOM 787 N N . THR A 1 97 ? -9.454 -3.982 -11.383 1.00 82.56 97 THR A N 1
ATOM 788 C CA . THR A 1 97 ? -9.703 -4.084 -12.828 1.00 82.56 97 THR A CA 1
ATOM 789 C C . THR A 1 97 ? -10.128 -5.498 -13.209 1.00 82.56 97 THR A C 1
ATOM 791 O O . THR A 1 97 ? -11.044 -5.664 -14.014 1.00 82.56 97 THR A O 1
ATOM 794 N N . TYR A 1 98 ? -9.493 -6.517 -12.622 1.00 78.62 98 TYR A N 1
ATOM 795 C CA . TYR A 1 98 ? -9.777 -7.924 -12.927 1.00 78.62 98 TYR A CA 1
ATOM 796 C C . TYR A 1 98 ? -10.748 -8.581 -11.937 1.00 78.62 98 TYR A C 1
ATOM 798 O O . TYR A 1 98 ? -11.160 -9.715 -12.163 1.00 78.62 98 TYR A O 1
ATOM 806 N N . ASN A 1 99 ? -11.170 -7.854 -10.894 1.00 79.19 99 ASN A N 1
ATOM 807 C 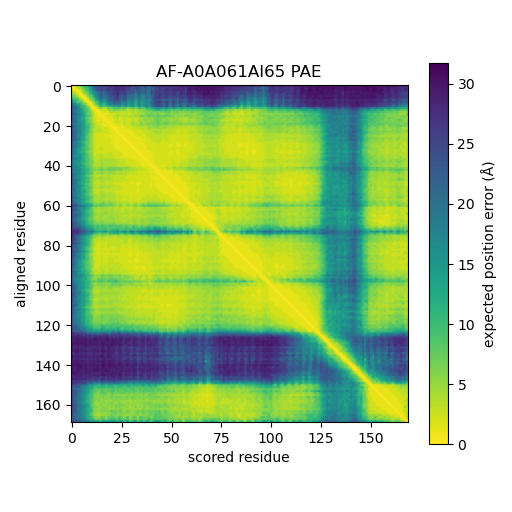CA . ASN A 1 99 ? -12.047 -8.344 -9.825 1.00 79.19 99 ASN A CA 1
ATOM 808 C C . ASN A 1 99 ? -11.525 -9.639 -9.177 1.00 79.19 99 ASN A C 1
ATOM 810 O O . ASN A 1 99 ? -12.316 -10.520 -8.829 1.00 79.19 99 ASN A O 1
ATOM 814 N N . ASP A 1 100 ? -10.201 -9.767 -9.029 1.00 87.69 100 ASP A N 1
ATOM 815 C CA . ASP A 1 100 ? -9.624 -10.892 -8.300 1.00 87.69 100 ASP A CA 1
ATOM 816 C C . ASP A 1 100 ? -10.042 -10.818 -6.829 1.00 87.69 100 ASP A C 1
ATOM 818 O O . ASP A 1 100 ? -9.665 -9.896 -6.105 1.00 87.69 100 ASP A O 1
ATOM 822 N N . LYS A 1 101 ? -10.828 -11.802 -6.386 1.00 85.44 101 LYS A N 1
ATOM 823 C CA . LYS A 1 101 ? -11.477 -11.783 -5.072 1.00 85.44 101 LYS A CA 1
ATOM 824 C C . LYS A 1 101 ? -10.467 -11.649 -3.932 1.00 85.44 101 LYS A C 1
ATOM 826 O O . LYS A 1 101 ? -10.695 -10.870 -3.009 1.00 85.44 101 LYS A O 1
ATOM 831 N N . MET A 1 102 ? -9.358 -12.384 -4.002 1.00 86.25 102 MET A N 1
ATOM 832 C CA . MET A 1 102 ? -8.331 -12.369 -2.959 1.00 86.25 102 MET A CA 1
ATOM 833 C C . MET A 1 102 ? -7.677 -10.988 -2.856 1.00 86.25 102 MET A C 1
ATOM 835 O O . MET A 1 102 ? -7.594 -10.416 -1.768 1.00 86.25 102 MET A O 1
ATOM 839 N N . SER A 1 103 ? -7.275 -10.421 -3.991 1.00 85.06 103 SER A N 1
ATOM 840 C CA . SER A 1 103 ? -6.669 -9.094 -4.068 1.00 85.06 103 SER A CA 1
ATOM 841 C C . SER A 1 103 ? -7.652 -8.003 -3.641 1.00 85.06 103 SER A C 1
ATOM 843 O O . SER A 1 103 ? -7.289 -7.110 -2.872 1.00 85.06 103 SER A O 1
ATOM 845 N N . THR A 1 104 ? -8.922 -8.092 -4.057 1.00 86.19 104 THR A N 1
ATOM 846 C CA . THR A 1 104 ? -9.982 -7.185 -3.597 1.00 86.19 104 THR A CA 1
ATOM 847 C C . THR A 1 104 ? -10.116 -7.226 -2.078 1.00 86.19 104 THR A C 1
ATOM 849 O O . THR A 1 104 ? -10.144 -6.167 -1.449 1.00 86.19 104 THR A O 1
ATOM 852 N N . ASP A 1 105 ? -10.165 -8.414 -1.473 1.00 83.19 105 ASP A N 1
ATOM 853 C CA . ASP A 1 105 ? -10.307 -8.563 -0.024 1.00 83.19 105 ASP A CA 1
ATOM 854 C C . ASP A 1 105 ? -9.110 -7.957 0.724 1.00 83.19 105 ASP A C 1
ATOM 856 O O . ASP A 1 105 ? -9.307 -7.208 1.686 1.00 83.19 105 ASP A O 1
ATOM 860 N N . ILE A 1 106 ? -7.880 -8.186 0.249 1.00 83.25 106 ILE A N 1
ATOM 861 C CA . ILE A 1 106 ? -6.658 -7.592 0.820 1.00 83.25 106 ILE A CA 1
ATOM 862 C C . ILE A 1 106 ? -6.743 -6.059 0.806 1.00 83.25 106 ILE A C 1
ATOM 864 O O . ILE A 1 106 ? -6.627 -5.417 1.857 1.00 83.25 106 ILE A O 1
ATOM 868 N N . ILE A 1 107 ? -6.992 -5.454 -0.361 1.00 84.88 107 ILE A N 1
ATOM 869 C CA . ILE A 1 107 ? -6.994 -3.991 -0.497 1.00 84.88 107 ILE A CA 1
ATOM 870 C C . ILE A 1 107 ? -8.180 -3.360 0.247 1.00 84.88 107 ILE A C 1
ATOM 872 O O . ILE A 1 107 ? -8.033 -2.325 0.905 1.00 84.88 107 ILE A O 1
ATOM 876 N N . MET A 1 108 ? -9.363 -3.975 0.204 1.00 84.81 108 MET A N 1
ATOM 877 C CA . MET A 1 108 ? -10.538 -3.452 0.902 1.00 84.81 108 MET A CA 1
ATOM 878 C C . MET A 1 108 ? -10.409 -3.550 2.422 1.00 84.81 108 MET A C 1
ATOM 880 O O . MET A 1 108 ? -10.875 -2.645 3.120 1.00 84.81 108 MET A O 1
ATOM 884 N N . ASN A 1 109 ? -9.770 -4.596 2.950 1.00 81.81 109 ASN A N 1
ATOM 885 C CA . ASN A 1 109 ? -9.486 -4.704 4.381 1.00 81.81 109 ASN A CA 1
ATOM 886 C C . ASN A 1 109 ? -8.517 -3.611 4.843 1.00 81.81 109 ASN A C 1
ATOM 888 O O . ASN A 1 109 ? -8.773 -2.974 5.868 1.00 81.81 109 ASN A O 1
ATOM 892 N N . LEU A 1 110 ? -7.484 -3.316 4.049 1.00 82.19 110 LEU A N 1
ATOM 893 C CA . LEU A 1 110 ? -6.562 -2.213 4.314 1.00 82.19 110 LEU A CA 1
ATOM 894 C C . LEU A 1 110 ? -7.290 -0.859 4.373 1.00 82.19 110 LEU A C 1
ATOM 896 O O . LEU A 1 110 ? -7.125 -0.103 5.330 1.00 82.19 110 LEU A O 1
ATOM 900 N N . ILE A 1 111 ? -8.153 -0.570 3.392 1.00 84.69 111 ILE A N 1
ATOM 901 C CA . ILE A 1 111 ? -8.937 0.676 3.360 1.00 84.69 111 ILE A CA 1
ATOM 902 C C . ILE A 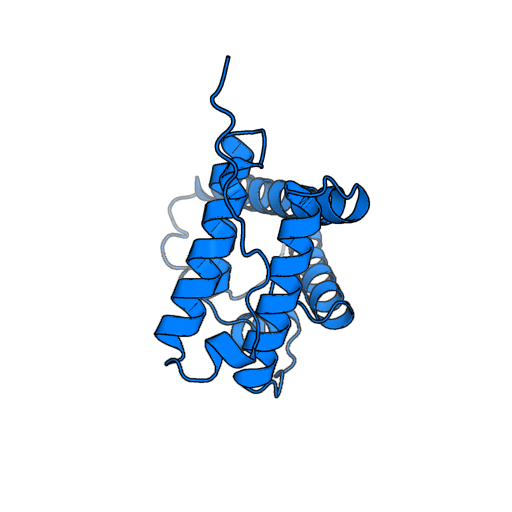1 111 ? -9.872 0.775 4.571 1.00 84.69 111 ILE A C 1
ATOM 904 O O . ILE A 1 111 ? -9.965 1.829 5.202 1.00 84.69 111 ILE A O 1
ATOM 908 N N . LYS A 1 112 ? -10.582 -0.309 4.907 1.00 80.19 112 LYS A N 1
ATOM 909 C CA . LYS A 1 112 ? -11.494 -0.334 6.060 1.00 80.19 112 LYS A CA 1
ATOM 910 C C . LYS A 1 112 ? -10.750 -0.068 7.362 1.00 80.19 112 LYS A C 1
ATOM 912 O O . LYS A 1 112 ? -11.258 0.677 8.197 1.00 80.19 112 LYS A O 1
ATOM 917 N N . LEU A 1 113 ? -9.558 -0.635 7.530 1.00 75.75 113 LEU A N 1
ATOM 918 C CA . LEU A 1 113 ? -8.766 -0.381 8.721 1.00 75.75 113 LEU A CA 1
ATOM 919 C C . LEU A 1 113 ? -8.296 1.069 8.794 1.00 75.75 113 LEU A C 1
ATOM 921 O O . LEU A 1 113 ? -8.430 1.689 9.846 1.00 75.75 113 LEU A O 1
ATOM 925 N N . GLU A 1 114 ? -7.767 1.614 7.701 1.00 79.69 114 GLU A N 1
ATOM 926 C CA . GLU A 1 114 ? -7.308 3.004 7.680 1.00 79.69 114 GLU A CA 1
ATOM 927 C C . GLU A 1 114 ? -8.452 3.957 8.050 1.00 79.69 114 GLU A C 1
ATOM 929 O O . GLU A 1 114 ? -8.305 4.887 8.841 1.00 79.69 114 GLU A O 1
ATOM 934 N N . GLN A 1 115 ? -9.660 3.649 7.581 1.00 77.69 115 GLN A N 1
ATOM 935 C CA . GLN A 1 115 ? -10.858 4.366 7.984 1.00 77.69 115 GLN A CA 1
ATOM 936 C C . GLN A 1 115 ? -11.135 4.255 9.493 1.00 77.69 115 GLN A C 1
ATOM 938 O O . GLN A 1 115 ? -11.501 5.249 10.121 1.00 77.69 115 GLN A O 1
ATOM 943 N N . SER A 1 116 ? -10.979 3.067 10.082 1.00 74.88 116 SER A N 1
ATOM 944 C CA . SER A 1 116 ? -11.125 2.859 11.527 1.00 74.88 116 SER A CA 1
ATOM 945 C C . SER A 1 116 ? -10.086 3.646 12.328 1.00 74.88 116 SER A C 1
ATOM 947 O O . SER A 1 116 ? -10.452 4.255 13.333 1.00 74.88 116 SER A O 1
ATOM 949 N N . LYS A 1 117 ? -8.832 3.723 11.859 1.00 73.81 117 LYS A N 1
ATOM 950 C CA . LYS A 1 117 ? -7.782 4.552 12.476 1.00 73.81 117 LYS A CA 1
ATOM 951 C C . LYS A 1 117 ? -8.154 6.031 12.485 1.00 73.81 117 LYS A C 1
ATOM 953 O O . LYS A 1 117 ? -8.072 6.671 13.530 1.00 73.81 117 LYS A O 1
ATOM 958 N N . ILE A 1 118 ? -8.632 6.557 11.355 1.00 72.31 118 ILE A N 1
ATOM 959 C CA . ILE A 1 118 ? -9.088 7.952 11.244 1.00 72.31 118 ILE A CA 1
ATOM 960 C C . ILE A 1 118 ? -10.243 8.228 12.220 1.00 72.31 118 ILE A C 1
ATOM 962 O O . ILE A 1 118 ? -10.247 9.247 12.911 1.00 72.31 118 ILE A O 1
ATOM 966 N N . ILE A 1 119 ? -11.218 7.316 12.312 1.00 70.00 119 ILE A N 1
ATOM 967 C CA . ILE A 1 119 ? -12.355 7.446 13.239 1.00 70.00 119 ILE A CA 1
ATOM 968 C C . ILE A 1 119 ? -11.878 7.425 14.695 1.00 70.00 119 ILE A C 1
ATOM 970 O O . ILE A 1 119 ? -12.325 8.252 15.491 1.00 70.00 119 ILE A O 1
ATOM 974 N N . TYR A 1 120 ? -10.980 6.503 15.045 1.00 68.69 120 TYR A N 1
ATOM 975 C CA . TYR A 1 120 ? -10.405 6.408 16.384 1.00 68.69 120 TYR A CA 1
ATOM 976 C C . TYR A 1 120 ? -9.649 7.689 16.759 1.00 68.69 120 TYR A C 1
ATOM 978 O O . TYR A 1 120 ? -9.906 8.265 17.816 1.00 68.69 120 TYR A O 1
ATOM 986 N N . ALA A 1 121 ? -8.788 8.194 15.871 1.00 66.38 121 ALA A N 1
ATOM 987 C CA . ALA A 1 121 ? -8.065 9.444 16.085 1.00 66.38 121 ALA A CA 1
ATOM 988 C C . ALA A 1 121 ? -9.026 10.627 16.290 1.00 66.38 121 ALA A C 1
ATOM 990 O O . ALA A 1 121 ? -8.887 11.376 17.252 1.00 66.38 121 ALA A O 1
ATOM 991 N N . SER A 1 122 ? -10.059 10.750 15.452 1.00 63.34 122 SER A N 1
ATOM 992 C CA . SER A 1 122 ? -11.048 11.830 15.552 1.00 63.34 122 SER A CA 1
ATOM 993 C C . SER A 1 122 ? -11.857 11.795 16.857 1.00 63.34 122 SER A C 1
ATOM 995 O O . SER A 1 122 ? -12.137 12.847 17.433 1.00 63.34 122 SER A O 1
ATOM 997 N N . LYS A 1 123 ? -12.215 10.603 17.357 1.00 63.72 123 LYS A N 1
ATOM 998 C CA . LYS A 1 123 ? -12.928 10.451 18.637 1.00 63.72 123 LYS A CA 1
ATOM 999 C C . LYS A 1 123 ? -12.069 10.863 19.835 1.00 63.72 123 LYS A C 1
ATOM 1001 O O . LYS A 1 123 ? -12.592 11.486 20.754 1.00 63.72 123 LYS A O 1
ATOM 1006 N N . ASN A 1 124 ? -10.773 10.556 19.796 1.00 61.91 124 ASN A N 1
ATOM 1007 C CA . ASN A 1 124 ? -9.828 10.846 20.879 1.00 61.91 124 ASN A CA 1
ATOM 1008 C C . ASN A 1 124 ? -9.208 12.260 20.804 1.00 61.91 124 ASN A C 1
ATOM 1010 O O . ASN A 1 124 ? -8.628 12.725 21.776 1.00 61.91 124 ASN A O 1
ATOM 1014 N N . GLN A 1 125 ? -9.364 12.984 19.689 1.00 54.50 125 GLN A N 1
ATOM 1015 C CA . GLN A 1 125 ? -8.899 14.372 19.510 1.00 54.50 125 GLN A CA 1
ATOM 1016 C C . GLN A 1 125 ? -9.808 15.449 20.136 1.00 54.50 125 GLN A C 1
ATOM 1018 O O . GLN A 1 125 ? -9.485 16.634 20.069 1.00 54.50 125 GLN A O 1
ATOM 1023 N N . LYS A 1 126 ? -10.944 15.090 20.751 1.00 49.31 126 LYS A N 1
ATOM 1024 C CA . LYS A 1 126 ? -11.805 16.071 21.443 1.00 49.31 126 LYS A CA 1
ATOM 1025 C C . LYS A 1 126 ? -11.206 16.619 22.756 1.00 49.31 126 LYS A C 1
ATOM 1027 O O . LYS A 1 126 ? -11.751 17.593 23.268 1.00 49.31 126 LYS A O 1
ATOM 1032 N N . ASP A 1 127 ? -10.076 16.086 23.235 1.00 47.72 127 ASP A N 1
ATOM 1033 C CA . ASP A 1 127 ?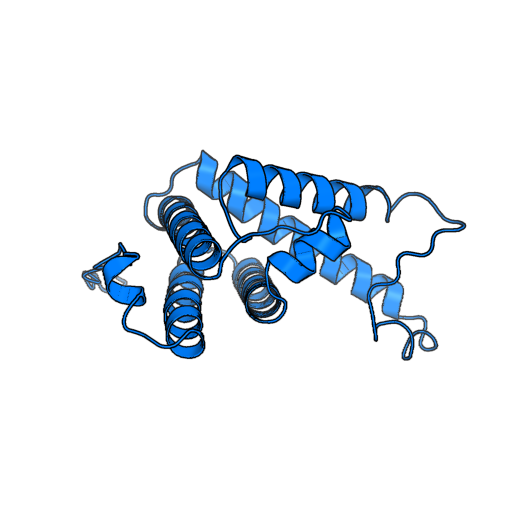 -9.244 16.681 24.296 1.00 47.72 127 ASP A CA 1
ATOM 1034 C C . ASP A 1 127 ? -8.161 17.597 23.690 1.00 47.72 127 ASP A C 1
ATOM 1036 O O . ASP A 1 127 ? -7.132 17.158 23.172 1.00 47.72 127 ASP A O 1
ATOM 1040 N N . ARG A 1 128 ? -8.422 18.908 23.724 1.00 40.56 128 ARG A N 1
ATOM 1041 C CA . ARG A 1 128 ? -7.727 19.962 22.955 1.00 40.56 128 ARG A CA 1
ATOM 1042 C C . ARG A 1 128 ? -6.289 20.312 23.392 1.00 40.56 128 ARG A C 1
ATOM 1044 O O . ARG A 1 128 ? -5.727 21.262 22.870 1.00 40.56 128 ARG A O 1
ATOM 1051 N N . THR A 1 129 ? -5.650 19.581 24.304 1.00 45.59 129 THR A N 1
ATOM 1052 C CA . THR A 1 129 ? -4.267 19.871 24.766 1.00 45.59 129 THR A CA 1
ATOM 1053 C C . THR A 1 129 ? -3.185 18.978 24.143 1.00 45.59 129 THR A C 1
ATOM 1055 O O . THR A 1 129 ? -1.998 19.164 24.404 1.00 45.59 129 THR A O 1
ATOM 1058 N N . LEU A 1 130 ? -3.551 18.039 23.264 1.00 44.69 130 LEU A N 1
ATOM 1059 C CA . LEU A 1 130 ? -2.612 17.168 22.534 1.00 44.69 130 LEU A CA 1
ATOM 1060 C C . LEU A 1 130 ? -2.048 17.787 21.238 1.00 44.69 130 LEU A C 1
ATOM 1062 O O . LEU A 1 130 ? -1.276 17.133 20.533 1.00 44.69 130 LEU A O 1
ATOM 1066 N N . GLU A 1 131 ? -2.381 19.051 20.949 1.00 36.34 131 GLU A N 1
ATOM 1067 C CA . GLU A 1 131 ? -1.998 19.807 19.741 1.00 36.34 131 GLU A CA 1
ATOM 1068 C C . GLU A 1 131 ? -0.474 19.879 19.485 1.00 36.34 131 GLU A C 1
ATOM 1070 O O . GLU A 1 131 ? -0.050 20.128 18.359 1.00 36.34 131 GLU A O 1
ATOM 1075 N N . GLY A 1 132 ? 0.371 19.575 20.478 1.00 37.72 132 GLY A N 1
ATOM 1076 C CA . GLY A 1 132 ? 1.829 19.491 20.316 1.00 37.72 132 GLY A CA 1
ATOM 1077 C C . GLY A 1 132 ? 2.413 18.098 20.015 1.00 37.72 132 GLY A C 1
ATOM 1078 O O . GLY A 1 132 ? 3.539 18.020 19.524 1.00 37.72 132 GLY A O 1
ATOM 1079 N N . LYS A 1 133 ? 1.701 16.991 20.288 1.00 40.72 133 LYS A N 1
ATOM 1080 C CA . LYS A 1 133 ? 2.307 15.635 20.357 1.00 40.72 133 LYS A CA 1
ATOM 1081 C C . LYS A 1 133 ? 2.229 14.790 19.081 1.00 40.72 133 LYS A C 1
ATOM 1083 O O . LYS A 1 133 ? 2.915 13.781 18.991 1.00 40.72 133 LYS A O 1
ATOM 1088 N N . PHE A 1 134 ? 1.495 15.211 18.053 1.00 39.16 134 PHE A N 1
ATOM 1089 C CA . PHE A 1 134 ? 1.520 14.537 16.741 1.00 39.16 134 PHE A CA 1
ATOM 1090 C C . PHE A 1 134 ? 2.729 14.913 15.874 1.00 39.16 134 PHE A C 1
ATOM 1092 O O . PHE A 1 134 ? 2.812 14.496 14.719 1.00 39.16 134 PHE A O 1
ATOM 1099 N N . LYS A 1 135 ? 3.684 15.692 16.401 1.00 37.44 135 LYS A N 1
ATOM 1100 C CA . LYS A 1 135 ? 4.852 16.088 15.614 1.00 37.44 135 LYS A CA 1
ATOM 1101 C C . LYS A 1 135 ? 5.782 14.929 15.263 1.00 37.44 135 LYS A C 1
ATOM 1103 O O . LYS A 1 135 ? 6.383 15.014 14.200 1.00 37.44 135 LYS A O 1
ATOM 1108 N N . GLN A 1 136 ? 5.859 13.839 16.027 1.00 38.53 136 GLN A N 1
ATOM 1109 C CA . GLN A 1 136 ? 6.538 12.605 15.609 1.00 38.53 136 GLN A CA 1
ATOM 1110 C C . GLN A 1 136 ? 5.879 11.407 16.308 1.00 38.53 136 GLN A C 1
ATOM 1112 O O . GLN A 1 136 ? 5.522 11.497 17.474 1.00 38.53 136 GLN A O 1
ATOM 1117 N N . TYR A 1 137 ? 5.669 10.306 15.586 1.00 41.19 137 TYR A N 1
ATOM 1118 C CA . TYR A 1 137 ? 5.125 9.037 16.083 1.00 41.19 137 TYR A CA 1
ATOM 1119 C C . TYR A 1 137 ? 5.987 8.430 17.208 1.00 41.19 137 TYR A C 1
ATOM 1121 O O . TYR A 1 137 ? 6.732 7.483 16.965 1.00 41.19 137 TYR A O 1
ATOM 1129 N N . GLU A 1 138 ? 5.892 8.938 18.430 1.00 35.38 138 GLU A N 1
ATOM 1130 C CA . GLU A 1 138 ? 6.437 8.270 19.609 1.00 35.38 138 GLU A CA 1
ATOM 1131 C C . GLU A 1 138 ? 5.320 7.508 20.317 1.00 35.38 138 GLU A C 1
ATOM 1133 O O . GLU A 1 138 ? 4.416 8.065 20.940 1.00 35.38 138 GLU A O 1
ATOM 1138 N N . TYR A 1 139 ? 5.378 6.188 20.149 1.00 40.19 139 TYR A N 1
ATOM 1139 C CA . TYR A 1 139 ? 4.558 5.231 20.870 1.00 40.19 139 TYR A CA 1
ATOM 1140 C C . TYR A 1 139 ? 5.016 5.192 22.327 1.00 40.19 139 TYR A C 1
ATOM 1142 O O . TYR A 1 139 ? 5.996 4.519 22.637 1.00 40.19 139 TYR A O 1
ATOM 1150 N N . HIS A 1 140 ? 4.277 5.851 23.214 1.00 32.44 140 HIS A N 1
ATOM 1151 C CA . HIS A 1 140 ? 4.387 5.615 24.649 1.00 32.44 140 HIS A CA 1
ATOM 1152 C C . HIS A 1 140 ? 3.071 5.066 25.191 1.00 32.44 140 HIS A C 1
ATOM 1154 O O . HIS A 1 140 ? 2.016 5.688 25.058 1.00 32.44 140 HIS A O 1
ATOM 1160 N N . ASP A 1 141 ? 3.169 3.863 25.753 1.00 35.34 141 ASP A N 1
ATOM 1161 C CA . ASP A 1 141 ? 2.145 3.231 26.574 1.00 35.34 141 ASP A CA 1
ATOM 1162 C C . ASP A 1 141 ? 2.351 3.691 28.019 1.00 35.34 141 ASP A C 1
ATOM 1164 O O . ASP A 1 141 ? 3.483 3.727 28.499 1.00 35.34 141 ASP A O 1
ATOM 1168 N N . ASP A 1 142 ? 1.267 4.100 28.670 1.00 38.22 142 ASP A N 1
ATOM 1169 C CA . ASP A 1 142 ? 0.843 3.415 29.886 1.00 38.22 142 ASP A CA 1
ATOM 1170 C C . ASP A 1 142 ? -0.537 3.924 30.326 1.00 38.22 142 ASP A C 1
ATOM 1172 O O . ASP A 1 142 ? -0.715 5.075 30.730 1.00 38.22 142 ASP A O 1
ATOM 1176 N N . LYS A 1 143 ? -1.486 2.975 30.325 1.00 38.19 143 LYS A N 1
ATOM 1177 C CA . LYS A 1 143 ? -2.784 2.956 31.036 1.00 38.19 143 LYS A CA 1
ATOM 1178 C C . LYS A 1 143 ? -4.028 3.415 30.261 1.00 38.19 143 LYS A C 1
ATOM 1180 O O . LYS A 1 143 ? -4.740 4.327 30.674 1.00 38.19 143 LYS A O 1
ATOM 1185 N N . LYS A 1 144 ? -4.367 2.645 29.218 1.00 34.31 144 LYS A N 1
ATOM 1186 C CA . LYS A 1 144 ? -5.694 2.003 29.010 1.00 34.31 144 LYS A CA 1
ATOM 1187 C C . LYS A 1 144 ? -5.612 1.071 27.791 1.00 34.31 144 LYS A C 1
ATOM 1189 O O . LYS A 1 144 ? -5.882 1.433 26.649 1.00 34.31 144 LYS A O 1
ATOM 1194 N N . THR A 1 145 ? -5.157 -0.141 28.069 1.00 40.59 145 THR A N 1
ATOM 1195 C CA . THR A 1 145 ? -4.585 -1.116 27.136 1.00 40.59 145 THR A CA 1
ATOM 1196 C C . THR A 1 145 ? -5.660 -1.998 26.495 1.00 40.59 145 THR A C 1
ATOM 1198 O O . THR A 1 145 ? -5.763 -3.184 26.790 1.00 40.59 145 THR A O 1
ATOM 1201 N N . LEU A 1 146 ? -6.499 -1.421 25.628 1.00 38.12 146 LEU A N 1
ATOM 1202 C CA . LEU A 1 146 ? -7.398 -2.234 24.791 1.00 38.12 146 LEU A CA 1
ATOM 1203 C C . LEU A 1 146 ? -7.589 -1.767 23.334 1.00 38.12 146 LEU A C 1
ATOM 1205 O O . LEU A 1 146 ? -8.142 -2.533 22.556 1.00 38.12 146 LEU A O 1
ATOM 1209 N N . GLU A 1 147 ? -7.065 -0.611 22.894 1.00 43.50 147 GLU A N 1
ATOM 1210 C CA . GLU A 1 147 ? -7.273 -0.139 21.499 1.00 43.50 147 GLU A CA 1
ATOM 1211 C C . GLU A 1 147 ? -6.015 0.364 20.740 1.00 43.50 147 GLU A C 1
ATOM 1213 O O . GLU A 1 147 ? -6.121 0.792 19.594 1.00 43.50 147 GLU A O 1
ATOM 1218 N N . LEU A 1 148 ? -4.799 0.243 21.297 1.00 43.16 148 LEU A N 1
ATOM 1219 C CA . LEU A 1 148 ? -3.533 0.628 20.624 1.00 43.16 148 LEU A CA 1
ATOM 1220 C C . LEU A 1 148 ? -2.607 -0.556 20.298 1.00 43.16 148 LEU A C 1
ATOM 1222 O O . LEU A 1 148 ? -1.936 -0.544 19.264 1.00 43.16 148 LEU A O 1
ATOM 1226 N N . THR A 1 149 ? -2.601 -1.602 21.128 1.00 45.84 149 THR A N 1
ATOM 1227 C CA . THR A 1 149 ? -1.874 -2.856 20.867 1.00 45.84 149 THR A CA 1
ATOM 1228 C C . THR A 1 149 ? -2.370 -3.518 19.585 1.00 45.84 149 THR A C 1
ATOM 1230 O O . THR A 1 149 ? -1.562 -3.967 18.781 1.00 45.84 149 THR A O 1
ATOM 1233 N N . SER A 1 150 ? -3.680 -3.494 19.329 1.00 62.56 150 SER A N 1
ATOM 1234 C CA . SER A 1 150 ? -4.271 -4.041 18.103 1.00 62.56 150 SER A CA 1
ATOM 1235 C C . SER A 1 150 ? -3.851 -3.273 16.846 1.00 62.56 150 SER A C 1
ATOM 1237 O O . SER A 1 150 ? -3.522 -3.896 15.842 1.00 62.56 150 SER A O 1
ATOM 1239 N N . LEU A 1 151 ? -3.803 -1.936 16.889 1.00 64.94 151 LEU A N 1
ATOM 1240 C CA . LEU A 1 151 ? -3.401 -1.116 15.740 1.00 64.94 151 LEU A CA 1
ATOM 1241 C C . LEU A 1 151 ? -1.902 -1.222 15.452 1.00 64.94 151 LEU A C 1
ATOM 1243 O O . LEU A 1 151 ? -1.518 -1.370 14.293 1.00 64.94 151 LEU A O 1
ATOM 1247 N N . LYS A 1 152 ? -1.063 -1.191 16.495 1.00 69.31 152 LYS A N 1
ATOM 1248 C CA . LYS A 1 152 ? 0.390 -1.352 16.361 1.00 69.31 152 LYS A CA 1
ATOM 1249 C C . LYS A 1 152 ? 0.752 -2.749 15.864 1.00 69.31 152 LYS A C 1
ATOM 1251 O O . LYS A 1 152 ? 1.566 -2.873 14.953 1.00 69.31 152 LYS A O 1
ATOM 1256 N N . GLU A 1 153 ? 0.149 -3.795 16.430 1.00 69.12 153 GLU A N 1
ATOM 1257 C CA . GLU A 1 153 ? 0.393 -5.164 15.968 1.00 69.12 153 GLU A CA 1
ATOM 1258 C C . GLU A 1 153 ? -0.192 -5.427 14.587 1.00 69.12 153 GLU A C 1
ATOM 1260 O O . GLU A 1 153 ? 0.422 -6.143 13.797 1.00 69.12 153 GLU A O 1
ATOM 1265 N N . TYR A 1 154 ? -1.303 -4.784 14.229 1.00 71.00 154 TYR A N 1
ATOM 1266 C CA . TYR A 1 154 ? -1.759 -4.811 12.848 1.00 71.00 154 TYR A CA 1
ATOM 1267 C C . TYR A 1 154 ? -0.755 -4.128 11.919 1.00 71.00 154 TYR A C 1
ATOM 1269 O O . TYR A 1 154 ? -0.409 -4.709 10.902 1.00 71.00 154 TYR A O 1
ATOM 1277 N N . ASP A 1 155 ? -0.252 -2.930 12.240 1.00 74.94 155 ASP A N 1
ATOM 1278 C CA . ASP A 1 155 ? 0.723 -2.239 11.383 1.00 74.94 155 ASP A CA 1
ATOM 1279 C C . ASP A 1 155 ? 2.009 -3.043 11.206 1.00 74.94 155 ASP A C 1
ATOM 1281 O O . ASP A 1 155 ? 2.541 -3.114 10.098 1.00 74.94 155 ASP A O 1
ATOM 1285 N N . LYS A 1 156 ? 2.471 -3.716 12.263 1.00 80.31 156 LYS A N 1
ATOM 1286 C CA . LYS A 1 156 ? 3.573 -4.678 12.176 1.00 80.31 156 LYS A CA 1
ATOM 1287 C C . LYS A 1 156 ? 3.223 -5.867 11.286 1.00 80.31 156 LYS A C 1
ATOM 1289 O O . LYS A 1 156 ? 4.023 -6.234 10.432 1.00 80.31 156 LYS A O 1
ATOM 1294 N N . THR A 1 157 ? 2.041 -6.455 11.460 1.00 76.12 157 THR A N 1
ATOM 1295 C CA . THR A 1 157 ? 1.568 -7.595 10.659 1.00 76.12 157 THR A CA 1
ATOM 1296 C C . THR A 1 157 ? 1.440 -7.218 9.186 1.00 76.12 157 THR A C 1
ATOM 1298 O O . THR A 1 157 ? 1.913 -7.950 8.324 1.00 76.12 157 THR A O 1
ATOM 1301 N N . LEU A 1 158 ? 0.878 -6.046 8.892 1.00 78.69 158 LEU A N 1
ATOM 1302 C CA . LEU A 1 158 ? 0.762 -5.493 7.550 1.00 78.69 158 LEU A CA 1
ATOM 1303 C C . LEU A 1 158 ? 2.140 -5.212 6.948 1.00 78.69 158 LEU A C 1
ATOM 1305 O O . LEU A 1 158 ? 2.368 -5.548 5.792 1.00 78.69 158 LEU A O 1
ATOM 1309 N N . MET A 1 159 ? 3.070 -4.634 7.714 1.00 84.75 159 MET A N 1
ATOM 1310 C CA . MET A 1 159 ? 4.430 -4.396 7.227 1.00 84.75 159 MET A CA 1
ATOM 1311 C C . MET A 1 159 ? 5.135 -5.717 6.892 1.00 84.75 159 MET A C 1
ATOM 1313 O O . MET A 1 159 ? 5.694 -5.839 5.809 1.00 84.75 159 MET A O 1
ATOM 1317 N N . ARG A 1 160 ? 5.020 -6.737 7.752 1.00 82.62 160 ARG A N 1
ATOM 1318 C CA . ARG A 1 160 ? 5.565 -8.085 7.501 1.00 82.62 160 ARG A CA 1
ATOM 1319 C C . ARG A 1 160 ? 4.903 -8.781 6.313 1.00 82.62 160 ARG A C 1
ATOM 1321 O O . ARG A 1 160 ? 5.564 -9.473 5.541 1.00 82.62 160 ARG A O 1
ATOM 1328 N N . PHE A 1 161 ? 3.596 -8.594 6.145 1.00 79.38 161 PHE A N 1
ATOM 1329 C CA . PHE A 1 161 ? 2.871 -9.083 4.977 1.00 79.38 161 PHE A CA 1
ATOM 1330 C C . PHE A 1 161 ? 3.382 -8.409 3.699 1.00 79.38 161 PHE A C 1
ATOM 1332 O O . PHE A 1 161 ? 3.676 -9.093 2.723 1.00 79.38 161 PHE A O 1
ATOM 1339 N N . ASN A 1 162 ? 3.576 -7.087 3.723 1.00 82.44 162 ASN A N 1
ATOM 1340 C CA . ASN A 1 162 ? 4.147 -6.347 2.602 1.00 82.44 162 ASN A CA 1
ATOM 1341 C C . ASN A 1 162 ? 5.563 -6.830 2.272 1.00 82.44 162 ASN A C 1
ATOM 1343 O O . ASN A 1 162 ? 5.883 -6.979 1.099 1.00 82.44 162 ASN A O 1
ATOM 1347 N N . GLU A 1 163 ? 6.395 -7.129 3.272 1.00 83.62 163 GLU A N 1
ATOM 1348 C CA . GLU A 1 163 ? 7.710 -7.736 3.040 1.00 83.62 163 GLU A CA 1
ATOM 1349 C C . GLU A 1 163 ? 7.603 -9.107 2.367 1.00 83.62 163 GLU A C 1
ATOM 1351 O O . GLU A 1 163 ? 8.264 -9.338 1.357 1.00 83.62 163 GLU A O 1
ATOM 1356 N N . THR A 1 164 ? 6.730 -9.980 2.877 1.00 81.94 164 THR A N 1
ATOM 1357 C CA . THR A 1 164 ? 6.506 -11.332 2.330 1.00 81.94 164 THR A CA 1
ATOM 1358 C C . THR A 1 164 ? 6.039 -11.278 0.874 1.00 81.94 164 THR A C 1
ATOM 1360 O O . THR A 1 164 ? 6.453 -12.088 0.050 1.00 81.94 164 THR A O 1
ATOM 1363 N N . MET A 1 165 ? 5.210 -10.287 0.545 1.00 76.62 165 MET A N 1
ATOM 1364 C CA . MET A 1 165 ? 4.649 -10.084 -0.791 1.00 76.62 165 MET A CA 1
ATOM 1365 C C . MET A 1 165 ? 5.505 -9.176 -1.688 1.00 76.62 165 MET A C 1
ATOM 1367 O O . MET A 1 165 ? 5.093 -8.869 -2.804 1.00 76.62 165 MET A O 1
ATOM 1371 N N . ASN A 1 166 ? 6.677 -8.713 -1.229 1.00 81.81 166 ASN A N 1
ATOM 1372 C CA . ASN A 1 166 ? 7.512 -7.732 -1.936 1.00 81.81 166 ASN A CA 1
ATOM 1373 C C . ASN A 1 166 ? 6.729 -6.481 -2.391 1.00 81.81 166 ASN A C 1
ATOM 1375 O O . ASN A 1 166 ? 6.828 -6.044 -3.539 1.00 81.81 166 ASN A O 1
ATOM 1379 N N . MET A 1 167 ? 5.957 -5.900 -1.474 1.00 81.19 167 MET A N 1
ATOM 1380 C CA . MET A 1 167 ? 5.131 -4.708 -1.673 1.00 81.19 167 MET A CA 1
ATOM 1381 C C . MET A 1 167 ? 5.614 -3.508 -0.852 1.00 81.19 167 MET A C 1
ATOM 1383 O O . MET A 1 167 ? 6.329 -3.649 0.140 1.00 81.19 167 MET A O 1
ATOM 1387 N N . CYS A 1 168 ? 5.162 -2.312 -1.238 1.00 79.44 168 CYS A N 1
ATOM 1388 C CA . CYS A 1 168 ? 5.461 -1.043 -0.567 1.00 79.44 168 CYS A CA 1
ATOM 1389 C C . CYS A 1 168 ? 4.217 -0.329 -0.001 1.00 79.44 168 CYS A C 1
ATOM 1391 O O . CYS A 1 168 ? 4.237 0.899 0.147 1.00 79.44 168 CYS A O 1
ATOM 1393 N N . LEU A 1 169 ? 3.151 -1.072 0.336 1.00 65.62 169 LEU A N 1
ATOM 1394 C CA . LEU A 1 169 ? 1.951 -0.517 0.986 1.00 65.62 169 LEU A CA 1
ATOM 1395 C C . LEU A 1 169 ? 2.196 0.034 2.390 1.00 65.62 169 LEU A C 1
ATOM 1397 O O . LEU A 1 169 ? 3.271 -0.111 3.023 1.00 65.62 169 LEU A O 1
#

Mean predicted aligned error: 10.19 Å

Radius of gyration: 17.65 Å; Cα contacts (8 Å, |Δi|>4): 109; chains: 1; bounding box: 45×32×55 Å

Organism: Cyberlindnera fabianii (NCBI:txid36022)

Secondary structure (DSSP, 8-state):
--------------HHHHTTS-HHHHHHHHHHHHHHHGGG-S-HHHHHHHHHHHHHHHHS-HHHHHHHHHS------HHHHHHHHHHHHHHHHHHHHS--HHHHHHHHHHHHHHHHHHHHHHHHTTSTT-TTGGGS------S-TTSSHHHHHHHHHHHHHHHHTT---

Solvent-accessible surface area (backbone atoms only — not comparable to full-atom values): 10092 Å² total; per-residue (Å²): 133,82,84,88,69,82,73,82,67,84,74,79,76,51,66,80,79,37,65,88,47,54,71,69,56,38,52,51,54,52,51,53,52,58,58,60,53,38,76,59,45,87,47,70,68,54,32,51,40,44,54,50,51,50,51,50,47,71,68,51,47,55,54,63,49,42,28,72,62,69,71,44,82,60,88,69,50,73,68,53,53,50,50,18,41,42,49,39,49,51,46,54,42,37,19,51,75,68,60,35,64,70,43,30,51,55,54,51,51,53,34,54,48,53,46,50,52,54,51,52,52,60,68,66,54,76,59,81,82,56,84,74,63,80,79,56,96,73,91,75,88,86,90,78,95,80,72,55,67,62,53,53,52,44,52,35,51,50,50,52,47,24,58,76,68,45,35,52,124

pLDDT: mean 74.33, std 18.42, range [32.44, 92.56]